Protein AF-A0A7M3YX58-F1 (afdb_monomer)

Foldseek 3Di:
DDDAAEFEDLEPVSVLVQVLCVVVVGHYDYDYPDPAFLAVQAFPKDKAFAVPDPDGPCVVCVVSVFHPQQADKDFDQWDWDQDPVRDTDIDGDPDTGIIIFTGHDDRRGPSNRD

Nearest PDB structures (foldseek):
  8r1r-assembly1_A-2  TM=7.701E-01  e=4.045E-02  Streptomyces
  6n04-assembly1_A  TM=7.021E-01  e=3.788E-02  Streptomyces sp. LC-6-2
  4usr-assembly1_A  TM=3.738E-01  e=2.379E-01  Stutzerimonas stutzeri NF13
  8z4g-assembly1_1  TM=2.536E-01  e=1.943E+00  Vibrio alginolyticus
  1xpi-assembly2_B  TM=2.998E-01  e=8.231E+00  Escherichia coli

pLDDT: mean 94.24, std 3.94, range [68.69, 98.38]

Radius of gyration: 16.84 Å; Cα contacts (8 Å, |Δi|>4): 210; chains: 1; bounding box: 51×24×42 Å

Mean predicted aligned error: 3.61 Å

Structure (mmCIF, N/CA/C/O backbone):
data_AF-A0A7M3YX58-F1
#
_entry.id   AF-A0A7M3YX58-F1
#
loop_
_atom_site.group_PDB
_atom_site.id
_atom_site.type_symbol
_atom_site.label_atom_id
_atom_site.label_alt_id
_atom_site.label_comp_id
_atom_site.label_asym_id
_atom_site.label_entity_id
_atom_site.label_seq_id
_atom_site.pdbx_PDB_ins_code
_atom_site.Cartn_x
_atom_site.Cartn_y
_atom_site.Cartn_z
_atom_site.occupancy
_atom_site.B_iso_or_equiv
_atom_site.auth_seq_id
_atom_site.auth_comp_id
_atom_site.auth_asym_id
_atom_site.auth_atom_id
_atom_site.pdbx_PDB_model_num
ATOM 1 N N . MET A 1 1 ? -22.890 -10.917 21.445 1.00 68.69 1 MET A N 1
ATOM 2 C CA . MET A 1 1 ? -21.882 -10.284 20.568 1.00 68.69 1 MET A CA 1
ATOM 3 C C . MET A 1 1 ? -20.676 -11.207 20.476 1.00 68.69 1 MET A C 1
ATOM 5 O O . MET A 1 1 ? -20.389 -11.881 21.460 1.00 68.69 1 MET A O 1
ATOM 9 N N . SER A 1 2 ? -20.036 -11.322 19.308 1.00 83.25 2 SER A N 1
ATOM 10 C CA . SER A 1 2 ? -18.780 -12.076 19.169 1.00 83.25 2 SER A CA 1
ATOM 11 C C . SER A 1 2 ? -17.636 -11.334 19.860 1.00 83.25 2 SER A C 1
ATOM 13 O O . SER A 1 2 ? -17.702 -10.115 19.982 1.00 83.25 2 SER A O 1
ATOM 15 N N . LYS A 1 3 ? -16.596 -12.052 20.301 1.00 94.19 3 LYS A N 1
ATOM 16 C CA . LYS A 1 3 ? -15.383 -11.413 20.838 1.00 94.19 3 LYS A CA 1
ATOM 17 C C . LYS A 1 3 ? -14.728 -10.516 19.767 1.00 94.19 3 LYS A C 1
ATOM 19 O O . LYS A 1 3 ? -14.792 -10.900 18.593 1.00 94.19 3 LYS A O 1
ATOM 24 N N . PRO A 1 4 ? -14.100 -9.389 20.154 1.00 97.00 4 PRO A N 1
ATOM 25 C CA . PRO A 1 4 ? -13.337 -8.557 19.228 1.00 97.00 4 PRO A CA 1
ATOM 26 C C . PRO A 1 4 ? -12.206 -9.342 18.554 1.00 97.00 4 PRO A C 1
ATOM 28 O O . PRO A 1 4 ? -11.619 -10.247 19.155 1.00 97.00 4 PRO A O 1
ATOM 31 N N . ILE A 1 5 ? -11.902 -8.994 17.304 1.00 98.38 5 ILE A N 1
ATOM 32 C CA . ILE A 1 5 ? -10.741 -9.511 16.573 1.00 98.38 5 ILE A CA 1
ATOM 33 C C . ILE A 1 5 ? -9.574 -8.555 16.801 1.00 98.38 5 ILE A C 1
ATOM 35 O O . ILE A 1 5 ? -9.700 -7.352 16.593 1.00 98.38 5 ILE A O 1
ATOM 39 N N . HIS A 1 6 ? -8.432 -9.095 17.213 1.00 98.12 6 HIS A N 1
ATOM 40 C CA . HIS A 1 6 ? -7.223 -8.316 17.453 1.00 98.12 6 HIS A CA 1
ATOM 41 C C . HIS A 1 6 ? -6.234 -8.525 16.308 1.00 98.12 6 HIS A C 1
ATOM 43 O O . HIS A 1 6 ? -5.899 -9.665 15.983 1.00 98.12 6 HIS A O 1
ATOM 49 N N . ILE A 1 7 ? -5.760 -7.429 15.720 1.00 98.12 7 ILE A N 1
ATOM 50 C CA . ILE A 1 7 ? -4.732 -7.429 14.675 1.00 98.12 7 ILE A CA 1
ATOM 51 C C . ILE A 1 7 ? -3.488 -6.746 15.231 1.00 98.12 7 ILE A C 1
ATOM 53 O O . ILE A 1 7 ? -3.560 -5.632 15.746 1.00 98.12 7 ILE A O 1
ATOM 57 N N . MET A 1 8 ? -2.349 -7.431 15.133 1.00 97.31 8 MET A N 1
ATOM 58 C CA . MET A 1 8 ? -1.058 -6.926 15.595 1.00 97.31 8 MET A CA 1
ATOM 59 C C . MET A 1 8 ? -0.279 -6.378 14.396 1.00 97.31 8 MET A C 1
ATOM 61 O O . MET A 1 8 ? 0.263 -7.143 13.601 1.00 97.31 8 MET A O 1
ATOM 65 N N . GLY A 1 9 ? -0.234 -5.056 14.280 1.00 95.88 9 GLY A N 1
ATOM 66 C CA . GLY A 1 9 ? 0.412 -4.293 13.218 1.00 95.88 9 GLY A CA 1
ATOM 67 C C . GLY A 1 9 ? -0.597 -3.551 12.342 1.00 95.88 9 GLY A C 1
ATOM 68 O O . GLY A 1 9 ? -1.501 -4.154 11.770 1.00 95.88 9 GLY A O 1
ATOM 69 N N . ALA A 1 10 ? -0.393 -2.247 12.189 1.00 95.06 10 ALA A N 1
ATOM 70 C CA . ALA A 1 10 ? -1.131 -1.348 11.308 1.00 95.06 10 ALA A CA 1
ATOM 71 C C . ALA A 1 10 ? -0.366 -1.085 9.997 1.00 95.06 10 ALA A C 1
ATOM 73 O O . ALA A 1 10 ? -0.427 0.007 9.444 1.00 95.06 10 ALA A O 1
ATOM 74 N N . GLY A 1 11 ? 0.382 -2.070 9.489 1.00 93.81 11 GLY A N 1
ATOM 75 C CA . GLY A 1 11 ? 0.892 -2.032 8.113 1.00 93.81 11 GLY A CA 1
ATOM 76 C C . GLY A 1 11 ? -0.202 -2.369 7.092 1.00 93.81 11 GLY A C 1
ATOM 77 O O . GLY A 1 11 ? -1.299 -2.761 7.480 1.00 93.81 11 GLY A O 1
ATOM 78 N N . LEU A 1 12 ? 0.119 -2.301 5.793 1.00 93.56 12 LEU A N 1
ATOM 79 C CA . LEU A 1 12 ? -0.847 -2.514 4.698 1.00 93.56 12 LEU A CA 1
ATOM 80 C C . LEU A 1 12 ? -1.708 -3.775 4.868 1.00 93.56 12 LEU A C 1
ATOM 82 O O . LEU A 1 12 ? -2.926 -3.709 4.757 1.00 93.56 12 LEU A O 1
ATOM 86 N N . SER A 1 13 ? -1.094 -4.917 5.190 1.00 93.50 13 SER A N 1
ATOM 87 C CA . SER A 1 13 ? -1.826 -6.175 5.386 1.00 93.50 13 SER A CA 1
ATOM 88 C C . SER A 1 13 ? -2.752 -6.145 6.606 1.00 93.50 13 SER A C 1
ATOM 90 O O . SER A 1 13 ? -3.879 -6.632 6.537 1.00 93.50 13 SER A O 1
ATOM 92 N N . GLY A 1 14 ? -2.293 -5.565 7.717 1.00 95.69 14 GLY A N 1
ATOM 93 C CA . GLY A 1 14 ? -3.065 -5.454 8.952 1.00 95.69 14 GLY A CA 1
ATOM 94 C C . GLY A 1 14 ? -4.244 -4.496 8.816 1.00 95.69 14 GLY A C 1
ATOM 95 O O . GLY A 1 14 ? -5.356 -4.843 9.212 1.00 95.69 14 GLY A O 1
ATOM 96 N N . LEU A 1 15 ? -4.029 -3.335 8.191 1.00 94.31 15 LEU A N 1
ATOM 97 C CA . LEU A 1 15 ? -5.087 -2.369 7.899 1.00 94.31 15 LEU A CA 1
ATOM 98 C C . LEU A 1 15 ? -6.113 -2.926 6.911 1.00 94.31 15 LEU A C 1
ATOM 100 O O . LEU A 1 15 ? -7.307 -2.876 7.198 1.00 94.31 15 LEU A O 1
ATOM 104 N N . ALA A 1 16 ? -5.674 -3.535 5.805 1.00 94.31 16 ALA A N 1
ATOM 105 C CA . ALA A 1 16 ? -6.588 -4.147 4.841 1.00 94.31 16 ALA A CA 1
ATOM 106 C 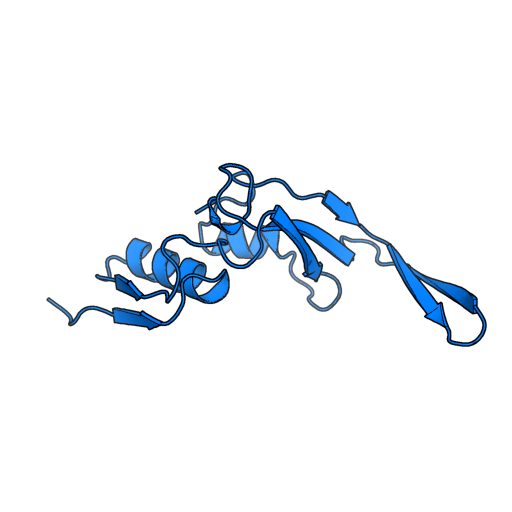C . ALA A 1 16 ? -7.472 -5.216 5.507 1.00 94.31 16 ALA A C 1
ATOM 108 O O . ALA A 1 16 ? -8.696 -5.193 5.364 1.00 94.31 16 ALA A O 1
ATOM 109 N N . ALA A 1 17 ? -6.877 -6.106 6.311 1.00 95.88 17 ALA A N 1
ATOM 110 C CA . ALA A 1 17 ? -7.629 -7.103 7.069 1.00 95.88 17 ALA A CA 1
ATOM 111 C C . ALA A 1 17 ? -8.608 -6.457 8.062 1.00 95.88 17 ALA A C 1
ATOM 113 O O . ALA A 1 17 ? -9.760 -6.890 8.158 1.00 95.88 17 ALA A O 1
ATOM 114 N N . ALA A 1 18 ? -8.178 -5.413 8.777 1.00 96.00 18 ALA A N 1
ATOM 115 C CA . ALA A 1 18 ? -9.017 -4.715 9.742 1.00 96.00 18 ALA A CA 1
ATOM 116 C C . ALA A 1 18 ? -10.251 -4.095 9.086 1.00 96.00 18 ALA A C 1
ATOM 118 O O . ALA A 1 18 ? -11.364 -4.266 9.580 1.00 96.00 18 ALA A O 1
ATOM 119 N N . ILE A 1 19 ? -10.059 -3.432 7.950 1.00 93.94 19 ILE A N 1
ATOM 120 C CA . ILE A 1 19 ? -11.111 -2.715 7.231 1.00 93.94 19 ILE A CA 1
ATOM 121 C C . ILE A 1 19 ? -12.111 -3.686 6.619 1.00 93.94 19 ILE A C 1
ATOM 123 O O . ILE A 1 19 ? -13.318 -3.492 6.767 1.00 93.94 19 ILE A O 1
ATOM 127 N N . VAL A 1 20 ? -11.639 -4.768 5.996 1.00 95.19 20 VAL A N 1
ATOM 128 C CA . VAL A 1 20 ? -12.517 -5.809 5.442 1.00 95.19 20 VAL A CA 1
ATOM 129 C C . VAL A 1 20 ? -13.365 -6.452 6.548 1.00 95.19 20 VAL A C 1
ATOM 131 O O . VAL A 1 20 ? -14.577 -6.615 6.391 1.00 95.19 20 VAL A O 1
ATOM 134 N N . LEU A 1 21 ? -12.770 -6.762 7.704 1.00 96.00 21 LEU A N 1
ATOM 135 C CA . LEU A 1 21 ? -13.496 -7.320 8.850 1.00 96.00 21 LEU A CA 1
ATOM 136 C C . LEU A 1 21 ? -14.486 -6.319 9.467 1.00 96.00 21 LEU A C 1
ATOM 138 O O . LEU A 1 21 ? -15.616 -6.699 9.787 1.00 96.00 21 LEU A O 1
ATOM 142 N N . ALA A 1 22 ? -14.094 -5.052 9.605 1.00 95.44 22 ALA A N 1
ATOM 143 C CA . ALA A 1 22 ? -14.957 -3.995 10.122 1.00 95.44 22 ALA A CA 1
ATOM 144 C C . ALA A 1 22 ? -16.170 -3.760 9.205 1.00 95.44 22 ALA A C 1
ATOM 146 O O . ALA A 1 22 ? -17.303 -3.711 9.688 1.00 95.44 22 ALA A O 1
ATOM 147 N N . LYS A 1 23 ? -15.967 -3.728 7.878 1.00 93.25 23 LYS A N 1
ATOM 148 C CA . LYS A 1 23 ? -17.050 -3.650 6.877 1.00 93.25 23 LYS A CA 1
ATOM 149 C C . LYS A 1 23 ? -18.002 -4.847 6.942 1.00 93.25 23 LYS A C 1
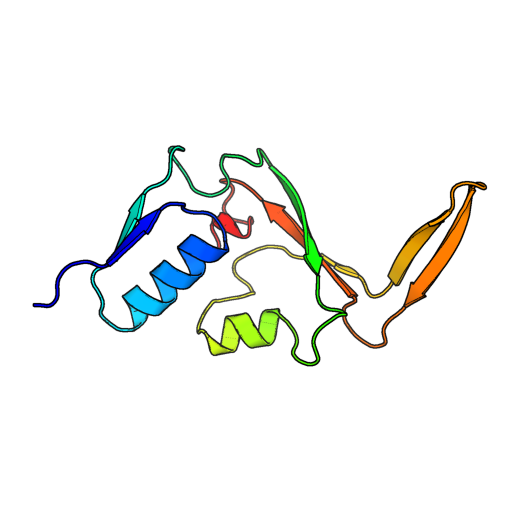ATOM 151 O O . LYS A 1 23 ? -19.194 -4.693 6.698 1.00 93.25 23 LYS A O 1
ATOM 156 N N . ALA A 1 24 ? -17.514 -6.018 7.352 1.00 94.81 24 ALA A N 1
ATOM 157 C CA . ALA A 1 24 ? -18.333 -7.201 7.620 1.00 94.81 24 ALA A CA 1
ATOM 158 C C . ALA A 1 24 ? -19.041 -7.182 8.998 1.00 94.81 24 ALA A C 1
ATOM 160 O O . ALA A 1 24 ? -19.576 -8.205 9.440 1.00 94.81 24 ALA A O 1
ATOM 161 N N . GLY A 1 25 ? -19.035 -6.046 9.705 1.00 95.69 25 GLY A N 1
ATOM 162 C CA . GLY A 1 25 ? -19.711 -5.861 10.990 1.00 95.69 25 GLY A CA 1
ATOM 163 C C . GLY A 1 25 ? -19.001 -6.522 12.173 1.00 95.69 25 GLY A C 1
ATOM 164 O O . GLY A 1 25 ? -19.645 -6.833 13.178 1.00 95.69 25 GLY A O 1
ATOM 165 N N . LYS A 1 26 ? -17.695 -6.798 12.063 1.00 97.25 26 LYS A N 1
ATOM 166 C CA . LYS A 1 26 ? -16.886 -7.298 13.182 1.00 97.25 26 LYS A CA 1
ATOM 167 C C . LYS A 1 26 ? -16.293 -6.134 13.963 1.00 97.25 26 LYS A C 1
ATOM 169 O O . LYS A 1 26 ? -15.821 -5.165 13.383 1.00 97.25 26 LYS A O 1
ATOM 174 N N . GLU A 1 27 ? -16.270 -6.261 15.285 1.00 97.88 27 GLU A N 1
ATOM 175 C CA . GLU A 1 27 ? -15.458 -5.384 16.124 1.00 97.88 27 GLU A CA 1
ATOM 176 C C . GLU A 1 27 ? -13.985 -5.781 15.967 1.00 97.88 27 GLU A C 1
ATOM 178 O O . GLU A 1 27 ? -13.626 -6.938 16.209 1.00 97.88 27 GLU A O 1
ATOM 183 N N . VAL A 1 28 ? -13.147 -4.835 15.537 1.00 98.00 28 VAL A N 1
ATOM 184 C CA . VAL A 1 28 ? -11.722 -5.057 15.268 1.00 98.00 28 VAL A CA 1
ATOM 185 C C . VAL A 1 28 ? -10.894 -4.025 16.014 1.00 98.00 28 VAL A C 1
ATOM 187 O O . VAL A 1 28 ? -11.174 -2.832 15.936 1.00 98.00 28 VAL A O 1
ATOM 190 N N . HIS A 1 29 ? -9.867 -4.476 16.729 1.00 97.31 29 HIS A N 1
ATOM 191 C CA . HIS A 1 29 ? -8.892 -3.613 17.392 1.00 97.31 29 HIS A CA 1
ATOM 192 C C . HIS A 1 29 ? -7.520 -3.840 16.751 1.00 97.31 29 HIS A C 1
ATOM 194 O O . HIS A 1 29 ? -7.002 -4.960 16.776 1.00 97.31 29 HIS A O 1
ATOM 200 N N . VAL A 1 30 ? -6.929 -2.786 16.195 1.00 96.69 30 VAL A N 1
ATOM 201 C CA . VAL A 1 30 ? -5.588 -2.823 15.594 1.00 96.69 30 VAL A CA 1
ATOM 202 C C . VAL A 1 30 ? -4.584 -2.254 16.588 1.00 96.69 30 VAL A C 1
ATOM 204 O O . VAL A 1 30 ? -4.816 -1.200 17.174 1.00 96.69 30 VAL A O 1
ATOM 207 N N . HIS A 1 31 ? -3.475 -2.961 16.784 1.00 96.56 31 HIS A N 1
ATOM 208 C CA . HIS A 1 31 ? -2.415 -2.590 17.719 1.00 96.56 31 HIS A CA 1
ATOM 209 C C . HIS A 1 31 ? -1.118 -2.411 16.945 1.00 96.56 31 HIS A C 1
ATOM 211 O O . HIS A 1 31 ? -0.609 -3.387 16.399 1.00 96.56 31 HIS A O 1
ATOM 217 N N . ASP A 1 32 ? -0.561 -1.205 16.914 1.00 95.50 32 ASP A N 1
ATOM 218 C CA . ASP A 1 32 ? 0.773 -0.958 16.362 1.00 95.50 32 ASP A CA 1
ATOM 219 C C . ASP A 1 32 ? 1.729 -0.473 17.455 1.00 95.50 32 ASP A C 1
ATOM 221 O O . ASP A 1 32 ? 1.319 0.057 18.487 1.00 95.50 32 ASP A O 1
ATOM 225 N N . VAL A 1 33 ? 3.024 -0.690 17.236 1.00 95.62 33 VAL A N 1
ATOM 226 C CA . VAL A 1 33 ? 4.081 -0.171 18.112 1.00 95.62 33 VAL A CA 1
ATOM 227 C C . VAL A 1 33 ? 4.296 1.332 17.903 1.00 95.62 33 VAL A C 1
ATOM 229 O O . VAL A 1 33 ? 4.858 2.002 18.768 1.00 95.62 33 VAL A O 1
ATOM 232 N N . ARG A 1 34 ? 3.880 1.865 16.750 1.00 94.06 34 ARG A N 1
ATOM 233 C CA . ARG A 1 34 ? 3.950 3.286 16.406 1.00 94.06 34 ARG A CA 1
ATOM 234 C C . ARG A 1 34 ? 2.617 3.978 16.664 1.00 94.06 34 ARG A C 1
ATOM 236 O O . ARG A 1 34 ? 1.573 3.342 16.732 1.00 94.06 34 ARG A O 1
ATOM 243 N N . ALA A 1 35 ? 2.683 5.300 16.799 1.00 92.56 35 ALA A N 1
ATOM 244 C CA . ALA A 1 35 ? 1.511 6.132 17.057 1.00 92.56 35 ALA A CA 1
ATOM 245 C C . ALA A 1 35 ? 0.550 6.227 15.860 1.00 92.56 35 ALA A C 1
ATOM 247 O O . ALA A 1 35 ? -0.621 6.528 16.062 1.00 92.56 35 ALA A O 1
ATOM 248 N N . ASP A 1 36 ? 1.044 5.981 14.645 1.00 93.12 36 ASP A N 1
ATOM 249 C CA . ASP A 1 36 ? 0.282 6.111 13.405 1.00 93.12 36 ASP A CA 1
ATOM 250 C C . ASP A 1 36 ? 0.740 5.062 12.377 1.00 93.12 36 ASP A C 1
ATOM 252 O O . ASP A 1 36 ? 1.891 4.596 12.414 1.00 93.12 36 ASP A O 1
ATOM 256 N N . SER A 1 37 ? -0.159 4.684 11.468 1.00 93.38 37 SER A N 1
ATOM 257 C CA . SER A 1 37 ? 0.173 3.833 10.330 1.00 93.38 37 SER A CA 1
ATOM 258 C C . SER A 1 37 ? 1.163 4.538 9.405 1.00 93.38 37 SER A C 1
ATOM 260 O O . SER A 1 37 ? 1.239 5.761 9.345 1.00 93.38 37 SER A O 1
ATOM 262 N N . GLY A 1 38 ? 2.009 3.767 8.728 1.00 94.25 38 GLY A N 1
ATOM 263 C CA . GLY A 1 38 ? 3.030 4.326 7.843 1.00 94.25 38 GLY A CA 1
ATOM 264 C C . GLY A 1 38 ? 4.181 5.052 8.546 1.00 94.25 38 GLY A C 1
ATOM 265 O O . GLY A 1 38 ? 5.227 5.228 7.929 1.00 94.25 38 GLY A O 1
ATOM 266 N N . ALA A 1 39 ? 4.098 5.368 9.846 1.00 94.81 39 ALA A N 1
ATOM 267 C CA . ALA A 1 39 ? 5.117 6.129 10.586 1.00 94.81 39 ALA A CA 1
ATOM 268 C C . ALA A 1 39 ? 6.516 5.476 10.632 1.00 94.81 39 ALA A C 1
ATOM 270 O O . ALA A 1 39 ? 7.476 6.067 11.114 1.00 94.81 39 ALA A O 1
ATOM 271 N N . ARG A 1 40 ? 6.657 4.232 10.161 1.00 92.69 40 ARG A N 1
ATOM 272 C CA . ARG A 1 40 ? 7.965 3.600 9.931 1.00 92.69 40 ARG A CA 1
ATOM 273 C C . ARG A 1 40 ? 8.716 4.215 8.747 1.00 92.69 40 ARG A C 1
ATOM 275 O O . ARG A 1 40 ? 9.940 4.179 8.764 1.00 92.69 40 ARG A O 1
ATOM 282 N N . PHE A 1 41 ? 7.987 4.632 7.719 1.00 93.88 41 PHE A N 1
ATOM 283 C CA . PHE A 1 41 ? 8.524 4.902 6.391 1.00 93.88 41 PHE A CA 1
ATOM 284 C C . PHE A 1 41 ? 8.965 6.350 6.200 1.00 93.88 41 PHE A C 1
ATOM 286 O O . PHE A 1 41 ? 9.775 6.586 5.322 1.00 93.88 41 PHE A O 1
ATOM 293 N N . ASP A 1 42 ? 8.477 7.297 7.008 1.00 91.06 42 ASP A N 1
ATOM 294 C CA . ASP A 1 42 ? 8.931 8.701 6.968 1.00 91.06 42 ASP A CA 1
ATOM 295 C C . ASP A 1 42 ? 8.903 9.328 5.552 1.00 91.06 42 ASP A C 1
ATOM 297 O O . ASP A 1 42 ? 9.774 10.108 5.178 1.00 91.06 42 ASP A O 1
ATOM 301 N N . GLY A 1 43 ? 7.906 8.957 4.735 1.00 93.38 43 GLY A N 1
ATOM 302 C CA . GLY A 1 43 ? 7.772 9.423 3.349 1.00 93.38 43 GLY A CA 1
ATOM 303 C C . GLY A 1 43 ? 8.528 8.591 2.305 1.00 93.38 43 GLY A C 1
ATOM 304 O O . GLY A 1 43 ? 8.569 8.982 1.140 1.00 93.38 43 GLY A O 1
ATOM 305 N N . ASP A 1 44 ? 9.121 7.452 2.681 1.00 96.50 44 ASP A N 1
ATOM 306 C CA . ASP A 1 44 ? 9.771 6.539 1.736 1.00 96.50 44 ASP A CA 1
ATOM 307 C C . ASP A 1 44 ? 8.789 5.968 0.703 1.00 96.50 44 ASP A C 1
ATOM 309 O O . ASP A 1 44 ? 7.596 5.759 0.946 1.00 96.50 44 ASP A O 1
ATOM 313 N N . PHE A 1 45 ? 9.335 5.630 -0.463 1.00 96.69 45 PHE A N 1
ATOM 314 C CA . PHE A 1 45 ? 8.590 5.016 -1.552 1.00 96.69 45 PHE A CA 1
ATOM 315 C C . PHE A 1 45 ? 8.702 3.493 -1.527 1.00 96.69 45 PHE A C 1
ATOM 317 O O . PHE A 1 45 ? 9.767 2.924 -1.282 1.00 96.69 45 PHE A O 1
ATOM 324 N N . GLN A 1 46 ? 7.602 2.818 -1.851 1.00 96.06 46 GLN A N 1
ATOM 325 C CA . GLN A 1 46 ? 7.561 1.371 -2.020 1.00 96.06 46 GLN A CA 1
ATOM 326 C C . GLN A 1 46 ? 7.037 1.005 -3.409 1.00 96.06 46 GLN A C 1
ATOM 328 O O . GLN A 1 46 ? 6.030 1.544 -3.864 1.00 96.06 46 GLN A O 1
ATOM 333 N N . ALA A 1 47 ? 7.692 0.034 -4.049 1.00 95.69 47 ALA A N 1
ATOM 334 C CA . ALA A 1 47 ? 7.145 -0.652 -5.212 1.00 95.69 47 ALA A CA 1
ATOM 335 C C . ALA A 1 47 ? 6.137 -1.724 -4.774 1.00 95.69 47 ALA A C 1
ATOM 337 O O . ALA A 1 47 ? 6.482 -2.658 -4.049 1.00 95.69 47 ALA A O 1
ATOM 338 N N . LEU A 1 48 ? 4.896 -1.581 -5.228 1.00 94.44 48 LEU A N 1
ATOM 339 C CA . LEU A 1 48 ? 3.862 -2.604 -5.189 1.00 94.44 48 LEU A CA 1
ATOM 340 C C . LEU A 1 48 ? 3.939 -3.390 -6.489 1.00 94.44 48 LEU A C 1
ATOM 342 O O . LEU A 1 48 ? 3.650 -2.864 -7.563 1.00 94.44 48 LEU A O 1
ATOM 346 N N . GLU A 1 49 ? 4.397 -4.624 -6.383 1.00 93.00 49 GLU A N 1
ATOM 347 C CA . GLU A 1 49 ? 4.531 -5.533 -7.510 1.00 93.00 49 GLU A CA 1
ATOM 348 C C . GLU A 1 49 ? 3.158 -5.932 -8.083 1.00 93.00 49 GLU A C 1
ATOM 350 O O . GLU A 1 49 ? 2.181 -6.027 -7.343 1.00 93.00 49 GLU A O 1
ATOM 355 N N . ASN A 1 50 ? 3.090 -6.108 -9.408 1.00 94.25 50 ASN A N 1
ATOM 356 C CA . ASN A 1 50 ? 1.864 -6.453 -10.134 1.00 94.25 50 ASN A CA 1
ATOM 357 C C . ASN A 1 50 ? 2.082 -7.465 -11.288 1.00 94.25 50 ASN A C 1
ATOM 359 O O . ASN A 1 50 ? 1.119 -8.022 -11.795 1.00 94.25 50 ASN A O 1
ATOM 363 N N . TRP A 1 51 ? 3.325 -7.708 -11.726 1.00 88.62 51 TRP A N 1
ATOM 364 C CA . TRP A 1 51 ? 3.677 -8.612 -12.841 1.00 88.62 51 TRP A CA 1
ATOM 365 C C . TRP A 1 51 ? 3.560 -10.126 -12.569 1.00 88.62 51 TRP A C 1
ATOM 367 O O . TRP A 1 51 ? 3.669 -10.905 -13.514 1.00 88.62 51 TRP A O 1
ATOM 377 N N . SER A 1 52 ? 3.419 -10.571 -11.317 1.00 87.38 52 SER A N 1
ATOM 378 C CA . SER A 1 52 ? 3.473 -11.996 -10.944 1.00 87.38 52 SER A CA 1
ATOM 379 C C . SER A 1 52 ? 2.100 -12.654 -10.800 1.00 87.38 52 SER A C 1
ATOM 381 O O . SER A 1 52 ? 2.016 -13.858 -10.551 1.00 87.38 52 SER A O 1
ATOM 383 N N . MET A 1 53 ? 1.037 -11.870 -10.970 1.00 86.81 53 MET A N 1
ATOM 384 C CA . MET A 1 53 ? -0.357 -12.275 -10.831 1.00 86.81 53 MET A CA 1
ATOM 385 C C . MET A 1 53 ? -1.129 -11.900 -12.096 1.00 86.81 53 MET A C 1
ATOM 387 O O . MET A 1 53 ? -0.823 -10.896 -12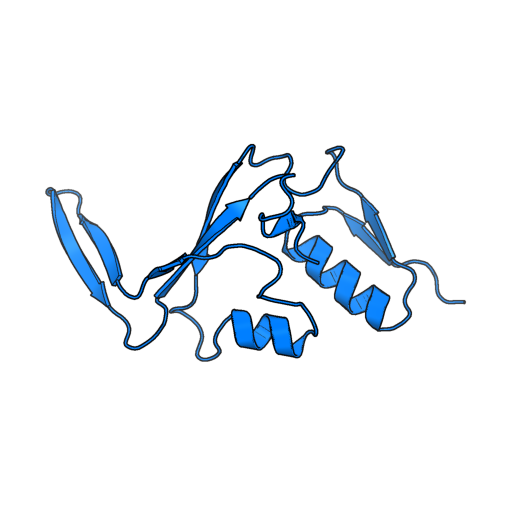.735 1.00 86.81 53 MET A O 1
ATOM 391 N N . ASP A 1 54 ? -2.148 -12.691 -12.434 1.00 88.00 54 ASP A N 1
ATOM 392 C CA . ASP A 1 54 ? -3.028 -12.389 -13.571 1.00 88.00 54 ASP A CA 1
ATOM 393 C C . ASP A 1 54 ? -3.951 -11.189 -13.276 1.00 88.00 54 ASP A C 1
ATOM 395 O O . ASP A 1 54 ? -4.274 -10.414 -14.176 1.00 88.00 54 ASP A O 1
ATOM 399 N N . ASP A 1 55 ? -4.363 -11.025 -12.013 1.00 90.62 55 ASP A N 1
ATOM 400 C CA . ASP A 1 55 ? -5.277 -9.966 -11.574 1.00 90.62 55 ASP A CA 1
ATOM 401 C C . ASP A 1 55 ? -4.527 -8.681 -11.190 1.00 90.62 55 ASP A C 1
ATOM 403 O O . ASP A 1 55 ? -3.606 -8.710 -10.366 1.00 90.62 55 ASP A O 1
ATOM 407 N N . ASP A 1 56 ? -4.987 -7.525 -11.681 1.00 93.50 56 ASP A N 1
ATOM 408 C CA . ASP A 1 56 ? -4.427 -6.230 -11.287 1.00 93.50 56 ASP A CA 1
ATOM 409 C C . ASP A 1 56 ? -4.696 -5.920 -9.805 1.00 93.50 56 ASP A C 1
ATOM 411 O O . ASP A 1 56 ? -5.808 -6.068 -9.292 1.00 93.50 56 ASP A O 1
ATOM 415 N N . PHE A 1 57 ? -3.671 -5.450 -9.095 1.00 92.31 57 PHE A N 1
ATOM 416 C CA . PHE A 1 57 ? -3.759 -5.184 -7.663 1.00 92.31 57 PHE A CA 1
ATOM 417 C C . PHE A 1 57 ? -4.815 -4.123 -7.304 1.00 92.31 57 PHE A C 1
ATOM 419 O O . PHE A 1 57 ? -5.454 -4.229 -6.257 1.00 92.31 57 PHE A O 1
ATOM 426 N N . PHE A 1 58 ? -5.045 -3.107 -8.143 1.00 93.81 58 PHE A N 1
ATOM 427 C CA . PHE A 1 58 ? -6.064 -2.085 -7.863 1.00 93.81 58 PHE A CA 1
ATOM 428 C C . PHE A 1 58 ? -7.485 -2.622 -8.071 1.00 93.81 58 PHE A C 1
ATOM 430 O O . PHE A 1 58 ? -8.398 -2.242 -7.328 1.00 93.81 58 PHE A O 1
ATOM 437 N N . ASP A 1 59 ? -7.667 -3.556 -9.005 1.00 94.06 59 ASP A N 1
ATOM 438 C CA . ASP A 1 59 ? -8.930 -4.279 -9.168 1.00 94.06 59 ASP A CA 1
ATOM 439 C C . ASP A 1 59 ? -9.201 -5.179 -7.953 1.00 94.06 59 ASP A C 1
ATOM 441 O O . ASP A 1 59 ? -10.323 -5.207 -7.441 1.00 94.06 59 ASP A O 1
ATOM 445 N N . GLN A 1 60 ? -8.167 -5.833 -7.410 1.00 92.69 60 GLN A N 1
ATOM 446 C CA . GLN A 1 60 ? -8.270 -6.610 -6.168 1.00 92.69 60 GLN A CA 1
ATOM 447 C C . GLN A 1 60 ? -8.672 -5.735 -4.969 1.00 92.69 60 GLN A C 1
ATOM 449 O O . GLN A 1 60 ? -9.592 -6.095 -4.231 1.00 92.69 60 GLN A O 1
ATOM 454 N N . LEU A 1 61 ? -8.047 -4.562 -4.794 1.00 93.00 61 LEU A N 1
ATOM 455 C CA . LEU A 1 61 ? -8.437 -3.598 -3.755 1.00 93.00 61 LEU A CA 1
ATOM 456 C C . LEU A 1 61 ? -9.911 -3.195 -3.898 1.00 93.00 61 LEU A C 1
ATOM 458 O O . LEU A 1 61 ? -10.665 -3.245 -2.922 1.00 93.00 61 LEU A O 1
ATOM 462 N N . SER A 1 62 ? -10.337 -2.875 -5.120 1.00 93.00 62 SER A N 1
ATOM 463 C CA . SER A 1 62 ? -11.720 -2.494 -5.421 1.00 93.00 62 SER A CA 1
ATOM 464 C C . SER A 1 62 ? -12.706 -3.627 -5.121 1.00 93.00 62 SER A C 1
ATOM 466 O O . SER A 1 62 ? -13.765 -3.386 -4.539 1.00 93.00 62 SER A O 1
ATOM 468 N N . ALA A 1 63 ? -12.348 -4.877 -5.429 1.00 93.25 63 ALA A N 1
ATOM 469 C CA . ALA A 1 63 ? -13.145 -6.060 -5.102 1.00 93.25 63 ALA A CA 1
ATOM 470 C C . ALA A 1 63 ? -13.284 -6.287 -3.585 1.00 93.25 63 ALA A C 1
ATOM 472 O O . ALA A 1 63 ? -14.309 -6.795 -3.125 1.00 93.25 63 ALA A O 1
ATOM 473 N N . TRP A 1 64 ? -12.295 -5.870 -2.787 1.00 91.81 64 TRP A N 1
ATOM 474 C CA . TRP A 1 64 ? -12.377 -5.839 -1.318 1.00 91.81 64 TRP A CA 1
ATOM 475 C C . TRP A 1 64 ? -13.104 -4.597 -0.776 1.00 91.81 64 TRP A C 1
ATOM 477 O O . TRP A 1 64 ? -13.283 -4.450 0.436 1.00 91.81 64 TRP A O 1
ATOM 487 N N . GLY A 1 65 ? -13.546 -3.704 -1.663 1.00 91.81 65 GLY A N 1
ATOM 488 C CA . GLY A 1 65 ? -14.217 -2.455 -1.333 1.00 91.81 65 GLY A CA 1
ATOM 489 C C . GLY A 1 65 ? -13.274 -1.370 -0.817 1.00 91.81 65 GLY A C 1
ATOM 490 O O . GLY A 1 65 ? -13.735 -0.491 -0.088 1.00 91.81 65 GLY A O 1
ATOM 491 N N . LEU A 1 66 ? -11.976 -1.449 -1.111 1.00 92.31 66 LEU A N 1
ATOM 492 C CA . LEU A 1 66 ? -10.967 -0.445 -0.770 1.00 92.31 66 LEU A CA 1
ATOM 493 C C . LEU A 1 66 ? -10.783 0.529 -1.942 1.00 92.31 66 LEU A C 1
ATOM 495 O O . LEU A 1 66 ? -10.691 0.105 -3.092 1.00 92.31 66 LEU A O 1
ATOM 499 N N . ASP A 1 67 ? -10.741 1.830 -1.652 1.00 92.19 67 ASP A N 1
ATOM 500 C CA . ASP A 1 67 ? -10.650 2.874 -2.676 1.00 92.19 67 ASP A CA 1
ATOM 501 C C . ASP A 1 67 ? -9.196 3.093 -3.113 1.00 92.19 67 ASP A C 1
ATOM 503 O O . ASP A 1 67 ? -8.406 3.738 -2.427 1.00 92.19 67 ASP A O 1
ATOM 507 N N . ALA A 1 68 ? -8.839 2.568 -4.285 1.00 92.12 68 ALA A N 1
ATOM 508 C CA . ALA A 1 68 ? -7.503 2.732 -4.851 1.00 92.12 68 ALA A CA 1
ATOM 509 C C . ALA A 1 68 ? -7.194 4.173 -5.319 1.00 92.12 68 ALA A C 1
ATOM 511 O O . ALA A 1 68 ? -6.058 4.458 -5.694 1.00 92.12 68 ALA A O 1
ATOM 512 N N . THR A 1 69 ? -8.174 5.087 -5.310 1.00 93.19 69 THR A N 1
ATOM 513 C CA . THR A 1 69 ? -7.988 6.505 -5.668 1.00 93.19 69 THR A CA 1
ATOM 514 C C . THR A 1 69 ? -7.646 7.397 -4.473 1.00 93.19 69 THR A C 1
ATOM 516 O O . THR A 1 69 ? -7.264 8.552 -4.661 1.00 93.19 69 THR A O 1
ATOM 519 N N . ALA A 1 70 ? -7.726 6.860 -3.252 1.00 93.94 70 ALA A N 1
ATOM 520 C CA . ALA A 1 70 ? -7.474 7.595 -2.015 1.00 93.94 70 ALA A CA 1
ATOM 521 C C . ALA A 1 70 ? -5.986 7.907 -1.762 1.00 93.94 70 ALA A C 1
ATOM 523 O O . ALA A 1 70 ? -5.662 8.719 -0.902 1.00 93.94 70 ALA A O 1
ATOM 524 N N . PHE A 1 71 ? -5.071 7.298 -2.519 1.00 95.56 71 PHE A N 1
ATOM 525 C CA . PHE A 1 71 ? -3.630 7.515 -2.406 1.00 95.56 71 PHE A CA 1
ATOM 526 C C . PHE A 1 71 ? -2.983 7.695 -3.780 1.00 95.56 71 PHE A C 1
ATOM 528 O O . PHE A 1 71 ? -3.529 7.315 -4.817 1.00 95.56 71 PHE A O 1
ATOM 535 N N . LYS A 1 72 ? -1.788 8.288 -3.806 1.00 96.12 72 LYS A N 1
ATOM 536 C CA . LYS A 1 72 ? -1.033 8.486 -5.048 1.00 96.12 72 LYS A CA 1
ATOM 537 C C . LYS A 1 72 ? -0.246 7.234 -5.415 1.00 96.12 72 LYS A C 1
ATOM 539 O O . LYS A 1 72 ? 0.434 6.645 -4.576 1.00 96.12 72 LYS A O 1
ATOM 544 N N . ALA A 1 73 ? -0.279 6.893 -6.699 1.00 97.00 73 ALA A N 1
ATOM 545 C CA . ALA A 1 73 ? 0.519 5.821 -7.267 1.00 97.00 73 ALA A CA 1
ATOM 546 C C . ALA A 1 73 ? 1.005 6.179 -8.675 1.00 97.00 73 ALA A C 1
ATOM 548 O O . ALA A 1 73 ? 0.266 6.771 -9.462 1.00 97.00 73 ALA A O 1
ATOM 549 N N . THR A 1 74 ? 2.226 5.762 -9.000 1.00 97.50 74 THR A N 1
ATOM 550 C CA . THR A 1 74 ? 2.808 5.883 -10.344 1.00 97.50 74 THR A CA 1
ATOM 551 C C . THR A 1 74 ? 3.057 4.495 -10.914 1.00 97.50 74 THR A C 1
ATOM 553 O O . THR A 1 74 ? 3.728 3.685 -10.282 1.00 97.50 74 THR A O 1
ATOM 556 N N . THR A 1 75 ? 2.531 4.209 -12.102 1.00 96.94 75 THR A N 1
ATOM 557 C CA . THR A 1 75 ? 2.648 2.904 -12.772 1.00 96.94 75 THR A CA 1
ATOM 558 C C . THR A 1 75 ? 3.910 2.803 -13.621 1.00 96.94 75 THR A C 1
ATOM 560 O O . THR A 1 75 ? 4.260 3.753 -14.320 1.00 96.94 75 THR A O 1
ATOM 563 N N . PHE A 1 76 ? 4.523 1.623 -13.633 1.00 97.12 76 PHE A N 1
ATOM 564 C CA . PHE A 1 76 ? 5.647 1.272 -14.499 1.00 97.12 76 PHE A CA 1
ATOM 565 C C . PHE A 1 76 ? 5.368 -0.068 -15.182 1.00 97.12 76 PHE A C 1
ATOM 567 O O . PHE A 1 76 ? 4.836 -0.975 -14.547 1.00 97.12 76 PHE A O 1
ATOM 574 N N . ASP A 1 77 ? 5.733 -0.196 -16.457 1.00 96.56 77 ASP A N 1
ATOM 575 C CA . ASP A 1 77 ? 5.608 -1.419 -17.274 1.00 96.56 77 ASP A CA 1
ATOM 576 C C . ASP A 1 77 ? 6.959 -2.122 -17.515 1.00 96.56 77 ASP A C 1
ATOM 578 O O . ASP A 1 77 ? 7.022 -3.222 -18.067 1.00 96.56 77 ASP A O 1
ATOM 582 N N . THR A 1 78 ? 8.048 -1.480 -17.088 1.00 96.00 78 THR A N 1
ATOM 583 C CA . THR A 1 78 ? 9.426 -1.866 -17.381 1.00 96.00 78 THR A CA 1
ATOM 584 C C . THR A 1 78 ? 10.236 -1.902 -16.088 1.00 96.00 78 THR A C 1
ATOM 586 O O . THR A 1 78 ? 10.179 -0.966 -15.293 1.00 96.00 78 THR A O 1
ATOM 589 N N . VAL A 1 79 ? 11.010 -2.971 -15.893 1.00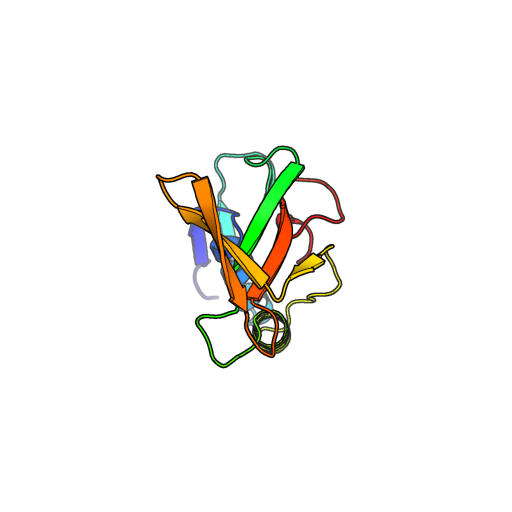 94.56 79 VAL A N 1
ATOM 590 C CA . VAL A 1 79 ? 11.971 -3.142 -14.796 1.00 94.56 79 VAL A CA 1
ATOM 591 C C . VAL A 1 79 ? 13.377 -3.198 -15.391 1.00 94.56 79 VAL A C 1
ATOM 593 O O . VAL A 1 79 ? 13.665 -4.064 -16.222 1.00 94.56 79 VAL A O 1
ATOM 596 N N . ASP A 1 80 ? 14.258 -2.308 -14.939 1.00 95.06 80 ASP A N 1
ATOM 597 C CA . ASP A 1 80 ? 15.683 -2.363 -15.265 1.00 95.06 80 ASP A CA 1
ATOM 598 C C . ASP A 1 80 ? 16.388 -3.374 -14.346 1.00 95.06 80 ASP A C 1
ATOM 600 O O . ASP A 1 80 ? 16.421 -3.230 -13.123 1.00 95.06 80 ASP A O 1
ATOM 604 N N . LEU A 1 81 ? 16.967 -4.413 -14.943 1.00 94.81 81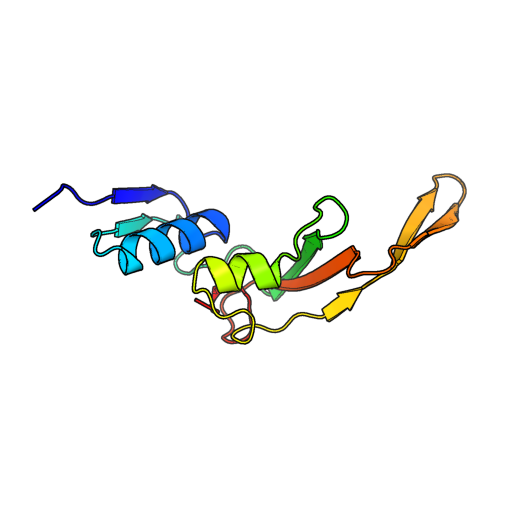 LEU A N 1
ATOM 605 C CA . LEU A 1 81 ? 17.788 -5.416 -14.275 1.00 94.81 81 LEU A CA 1
ATOM 606 C C . LEU A 1 81 ? 19.256 -5.042 -14.477 1.00 94.81 81 LEU A C 1
ATOM 608 O O . LEU A 1 81 ? 19.783 -5.157 -15.584 1.00 94.81 81 LEU A O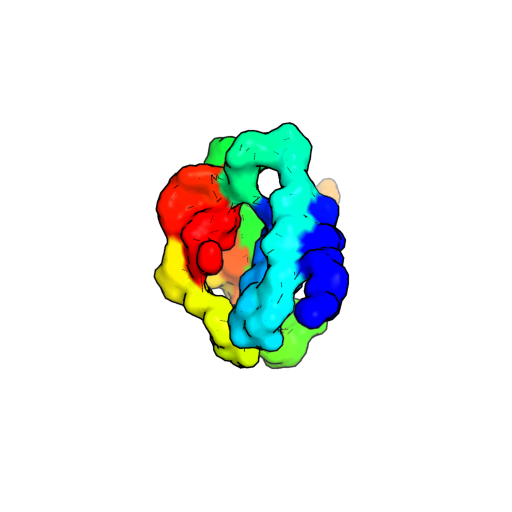 1
ATOM 612 N N . ILE A 1 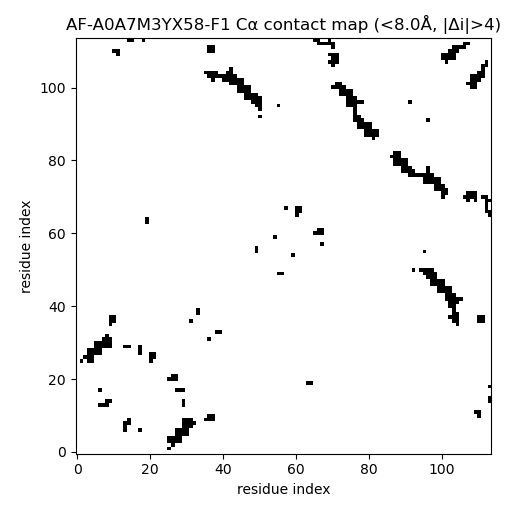82 ? 19.906 -4.585 -13.406 1.00 96.88 82 ILE A N 1
ATOM 613 C CA . ILE A 1 82 ? 21.318 -4.187 -13.417 1.00 96.88 82 ILE A CA 1
ATOM 614 C C . ILE A 1 82 ? 22.170 -5.411 -13.082 1.00 96.88 82 ILE A C 1
ATOM 616 O O . ILE A 1 82 ? 22.090 -5.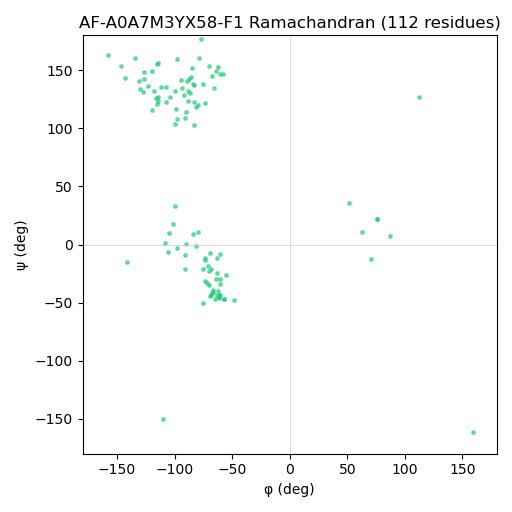967 -11.985 1.00 96.88 82 ILE A O 1
ATOM 620 N N . HIS A 1 83 ? 22.962 -5.855 -14.048 1.00 97.06 83 HIS A N 1
ATOM 621 C CA . HIS A 1 83 ? 23.843 -7.003 -13.905 1.00 97.06 83 HIS A CA 1
ATOM 622 C C . HIS A 1 83 ? 25.125 -6.613 -13.139 1.00 97.06 83 HIS A C 1
ATOM 624 O O . HIS A 1 83 ? 25.496 -5.440 -13.121 1.00 97.06 83 HIS A O 1
ATOM 630 N N . PRO A 1 84 ? 25.869 -7.574 -12.556 1.00 97.50 84 PRO A N 1
ATOM 631 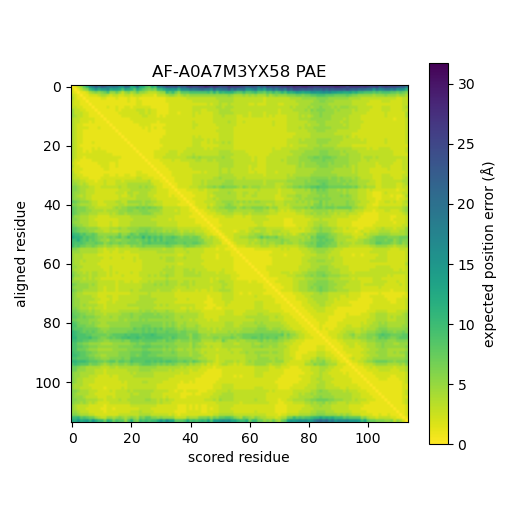C CA . PRO A 1 84 ? 27.167 -7.296 -11.926 1.00 97.50 84 PRO A CA 1
ATOM 632 C C . PRO A 1 84 ? 28.264 -6.788 -12.879 1.00 97.50 84 PRO A C 1
ATOM 634 O O . PRO A 1 84 ? 29.326 -6.393 -12.409 1.00 97.50 84 PRO A O 1
ATOM 637 N N . ASP A 1 85 ? 28.041 -6.856 -14.194 1.00 97.25 85 ASP A N 1
ATOM 638 C CA . ASP A 1 85 ? 28.950 -6.383 -15.246 1.00 97.25 85 ASP A CA 1
ATOM 639 C C . ASP A 1 85 ? 28.539 -5.017 -15.833 1.00 97.25 85 ASP A C 1
ATOM 641 O O . ASP A 1 85 ? 28.978 -4.659 -16.924 1.00 97.25 85 ASP A O 1
ATOM 645 N N . ASP A 1 86 ? 27.689 -4.272 -15.118 1.00 95.62 86 ASP A N 1
ATOM 646 C CA . ASP A 1 86 ? 27.125 -2.970 -15.504 1.00 95.62 86 ASP A CA 1
ATOM 647 C C . ASP A 1 86 ? 26.232 -2.992 -16.763 1.00 95.62 86 ASP A C 1
ATOM 649 O O . ASP A 1 86 ? 25.820 -1.943 -17.266 1.00 95.62 86 ASP A O 1
ATOM 653 N N . THR A 1 87 ? 25.858 -4.175 -17.260 1.00 97.75 87 THR A N 1
ATOM 654 C CA . THR A 1 87 ? 24.830 -4.309 -18.300 1.00 97.75 87 THR A CA 1
ATOM 655 C C . THR A 1 87 ? 23.438 -4.095 -17.706 1.00 97.75 87 THR A C 1
ATOM 657 O O . THR A 1 87 ? 23.113 -4.626 -16.644 1.00 97.75 87 THR A O 1
ATOM 660 N N . ILE A 1 88 ? 22.582 -3.362 -18.423 1.00 97.75 88 ILE A N 1
ATOM 661 C CA . ILE A 1 88 ? 21.165 -3.203 -18.075 1.00 97.75 88 ILE A CA 1
ATOM 662 C C . ILE A 1 88 ? 20.315 -3.997 -19.065 1.00 97.75 88 ILE A C 1
ATOM 664 O O . ILE A 1 88 ? 20.351 -3.737 -20.270 1.00 97.75 88 ILE A O 1
ATOM 668 N N . THR A 1 89 ? 19.514 -4.927 -18.549 1.00 97.50 89 THR A N 1
ATOM 669 C CA . THR A 1 89 ? 18.464 -5.610 -19.317 1.00 97.50 89 THR A CA 1
ATOM 670 C C . THR A 1 89 ? 17.099 -5.113 -18.871 1.00 97.50 89 THR A C 1
ATOM 672 O O . THR A 1 89 ? 16.834 -5.017 -17.678 1.00 97.50 89 THR A O 1
ATOM 675 N N . GLN A 1 90 ? 16.206 -4.836 -19.819 1.00 96.75 90 GLN A N 1
ATOM 676 C CA . GLN A 1 90 ? 14.846 -4.398 -19.510 1.00 96.75 90 GLN A CA 1
ATOM 677 C C . GLN A 1 90 ? 13.868 -5.567 -19.588 1.00 96.75 90 GLN A C 1
ATOM 679 O O . GLN A 1 90 ? 13.652 -6.124 -20.666 1.00 96.75 90 GLN A O 1
ATOM 684 N N . ALA A 1 91 ? 13.250 -5.911 -18.460 1.00 94.06 91 ALA A N 1
ATOM 685 C CA . ALA A 1 91 ? 12.079 -6.778 -18.437 1.00 94.06 91 ALA A CA 1
ATOM 686 C C . ALA A 1 91 ? 10.825 -5.918 -18.622 1.00 94.06 91 ALA A C 1
ATOM 688 O O . ALA A 1 91 ? 10.671 -4.903 -17.947 1.00 94.06 91 ALA A O 1
ATOM 689 N N . ARG A 1 92 ? 9.942 -6.307 -19.544 1.00 94.75 92 ARG A N 1
ATOM 690 C CA . ARG A 1 92 ? 8.722 -5.562 -19.883 1.00 94.75 92 ARG A CA 1
ATOM 691 C C . ARG A 1 92 ? 7.508 -6.473 -19.778 1.00 94.75 92 ARG A C 1
ATOM 693 O O . ARG A 1 92 ? 7.593 -7.638 -20.161 1.00 94.75 92 ARG A O 1
ATOM 700 N N . THR A 1 93 ? 6.398 -5.933 -19.296 1.00 91.75 93 THR A N 1
ATOM 701 C CA . THR A 1 93 ? 5.073 -6.566 -19.369 1.00 91.75 93 THR A CA 1
ATOM 702 C C . THR A 1 93 ? 4.151 -5.733 -20.260 1.00 91.75 93 THR A C 1
ATOM 704 O O . THR A 1 93 ? 4.389 -4.545 -20.462 1.00 91.75 93 THR A O 1
ATOM 707 N N . GLU A 1 94 ? 3.114 -6.355 -20.823 1.00 90.69 94 GLU A N 1
ATOM 708 C CA . GLU A 1 94 ? 2.067 -5.641 -21.569 1.00 90.69 94 GLU A CA 1
ATOM 709 C C . GLU A 1 94 ? 1.155 -4.813 -20.641 1.00 90.69 94 GLU A C 1
ATOM 711 O O . GLU A 1 94 ? 0.471 -3.901 -21.103 1.00 90.69 94 GLU A O 1
ATOM 716 N N . GLY A 1 95 ? 1.150 -5.120 -19.337 1.00 91.44 95 GLY A N 1
ATOM 717 C CA . GLY A 1 95 ? 0.373 -4.424 -18.310 1.00 91.44 95 GLY A CA 1
ATOM 718 C C . GLY A 1 95 ? 1.228 -3.598 -17.346 1.00 91.44 95 GLY A C 1
ATOM 719 O O . GLY A 1 95 ? 2.295 -3.092 -17.682 1.00 91.44 95 GLY A O 1
ATOM 720 N N . VAL A 1 96 ? 0.755 -3.460 -16.106 1.00 94.81 96 VAL A N 1
ATOM 721 C CA . VAL A 1 96 ? 1.526 -2.812 -15.038 1.00 94.81 96 VAL A CA 1
ATOM 722 C C . VAL A 1 96 ? 2.492 -3.827 -14.432 1.00 94.81 96 VAL A C 1
ATOM 724 O O . VAL A 1 96 ? 2.069 -4.869 -13.936 1.00 94.81 96 VAL A O 1
ATOM 727 N N . ALA A 1 97 ? 3.788 -3.514 -14.446 1.00 95.12 97 ALA A N 1
ATOM 728 C CA . ALA A 1 97 ? 4.819 -4.309 -13.786 1.00 95.12 97 ALA A CA 1
ATOM 729 C C . ALA A 1 97 ? 4.783 -4.094 -12.270 1.00 95.12 97 ALA A C 1
ATOM 731 O O . ALA A 1 97 ? 4.763 -5.040 -11.482 1.00 95.12 97 ALA A O 1
ATOM 732 N N . TYR A 1 98 ? 4.779 -2.823 -11.872 1.00 96.44 98 TYR A N 1
ATOM 733 C CA . TYR A 1 98 ? 4.679 -2.387 -10.487 1.00 96.44 98 TYR A CA 1
ATOM 734 C C . TYR A 1 98 ? 4.160 -0.948 -10.403 1.00 96.44 98 TYR A C 1
ATOM 736 O O . TYR A 1 98 ? 4.177 -0.185 -11.374 1.00 96.44 98 TYR A O 1
ATOM 744 N N . ARG A 1 99 ? 3.708 -0.566 -9.211 1.00 96.50 99 ARG A N 1
ATOM 745 C CA . ARG A 1 99 ? 3.306 0.798 -8.865 1.00 96.50 99 ARG A CA 1
ATOM 746 C C . ARG A 1 99 ? 4.197 1.333 -7.760 1.00 96.50 99 ARG A C 1
ATOM 748 O O . ARG A 1 99 ? 4.394 0.659 -6.758 1.00 96.50 99 ARG A O 1
ATOM 755 N N . ILE A 1 100 ? 4.709 2.544 -7.911 1.00 97.56 100 ILE A N 1
ATOM 756 C CA . ILE A 1 100 ? 5.386 3.250 -6.825 1.00 97.56 100 ILE A CA 1
ATOM 757 C C . ILE A 1 100 ? 4.346 4.035 -6.036 1.00 97.56 100 ILE A C 1
ATOM 759 O O . ILE A 1 100 ? 3.634 4.859 -6.609 1.00 97.56 100 ILE A O 1
ATOM 763 N N . VAL A 1 101 ? 4.283 3.782 -4.732 1.00 97.06 101 VAL A N 1
ATOM 764 C CA . VAL A 1 101 ? 3.459 4.520 -3.767 1.00 97.06 101 VAL A CA 1
ATOM 765 C C . VAL A 1 101 ? 4.349 5.151 -2.708 1.00 97.06 101 VAL A C 1
ATOM 767 O O . VAL A 1 101 ? 5.398 4.605 -2.364 1.00 97.06 101 VAL A O 1
ATOM 770 N N . GLU A 1 102 ? 3.921 6.287 -2.175 1.00 97.38 102 GLU A N 1
ATOM 771 C CA . GLU A 1 102 ? 4.527 6.879 -0.983 1.00 97.38 102 GLU A CA 1
ATOM 772 C C . GLU A 1 102 ? 3.923 6.229 0.271 1.00 97.38 102 GLU A C 1
ATOM 774 O O . GLU A 1 102 ? 2.709 5.994 0.334 1.00 97.38 102 GLU A O 1
ATOM 779 N N . ARG A 1 103 ? 4.765 5.925 1.261 1.00 97.06 103 ARG A N 1
ATOM 780 C CA . ARG A 1 103 ? 4.389 5.349 2.557 1.00 97.06 103 ARG A CA 1
ATOM 781 C C . ARG A 1 103 ? 4.615 6.380 3.663 1.00 97.06 103 ARG A C 1
ATOM 783 O O . ARG A 1 103 ? 5.665 7.017 3.703 1.00 97.06 103 ARG A O 1
ATOM 790 N N . GLY A 1 104 ? 3.680 6.534 4.598 1.00 96.06 104 GLY A N 1
ATOM 791 C CA . GLY A 1 104 ? 3.827 7.534 5.660 1.00 96.06 104 GLY A CA 1
ATOM 792 C C . GLY A 1 104 ? 2.531 7.948 6.348 1.00 96.06 104 GLY A C 1
ATOM 793 O O . GLY A 1 104 ? 1.531 7.250 6.302 1.00 96.06 104 GLY A O 1
ATOM 794 N N . THR A 1 105 ? 2.568 9.099 7.016 1.00 95.94 105 THR A N 1
ATOM 795 C CA . THR A 1 105 ? 1.421 9.672 7.746 1.00 95.94 105 THR A CA 1
ATOM 796 C C . THR A 1 105 ? 0.782 10.848 7.002 1.00 95.94 105 THR A C 1
ATOM 798 O O . THR A 1 105 ? -0.006 11.587 7.577 1.00 95.94 105 THR A O 1
ATOM 801 N N . SER A 1 106 ? 1.168 11.083 5.744 1.00 95.56 106 SER A N 1
ATOM 802 C CA . SER A 1 106 ? 0.571 12.142 4.920 1.00 95.56 106 SER A CA 1
ATOM 803 C C . SER A 1 106 ? -0.692 11.627 4.233 1.00 95.56 106 SER A C 1
ATOM 805 O O . SER A 1 106 ? -0.711 10.486 3.773 1.00 95.56 106 SER A O 1
ATOM 807 N N . ASP A 1 107 ? -1.706 12.480 4.085 1.00 94.31 107 ASP A N 1
ATOM 808 C CA . ASP A 1 107 ? -3.040 12.110 3.579 1.00 94.31 107 ASP A CA 1
ATOM 809 C C . ASP A 1 107 ? -3.037 11.426 2.199 1.00 94.31 107 ASP A C 1
ATOM 811 O O . ASP A 1 107 ? -3.949 10.679 1.874 1.00 94.31 107 ASP A O 1
ATOM 815 N N . HIS A 1 108 ? -2.023 11.676 1.362 1.00 94.81 108 HIS A N 1
ATOM 816 C CA . HIS A 1 108 ? -1.912 11.088 0.020 1.00 94.81 108 HIS A CA 1
ATOM 817 C C . HIS A 1 108 ? -1.150 9.755 -0.031 1.00 94.81 108 HIS A C 1
ATOM 819 O O . HIS A 1 108 ? -0.945 9.219 -1.126 1.00 94.81 108 HIS A O 1
ATOM 825 N N . THR A 1 109 ? -0.670 9.260 1.111 1.00 96.75 109 THR A N 1
ATOM 826 C CA . THR A 1 109 ? 0.073 7.996 1.223 1.00 96.75 109 THR A CA 1
ATOM 827 C C . THR A 1 109 ? -0.883 6.815 1.351 1.00 96.75 109 THR A C 1
ATOM 829 O O . THR A 1 109 ? -1.986 6.942 1.877 1.00 96.75 109 THR A O 1
ATOM 832 N N . ILE A 1 110 ? -0.462 5.634 0.892 1.00 95.81 110 ILE A N 1
ATOM 833 C CA . ILE A 1 110 ? -1.317 4.432 0.925 1.00 95.81 110 ILE A CA 1
ATOM 834 C C . ILE A 1 110 ? -1.681 3.988 2.353 1.00 95.81 110 ILE A C 1
ATOM 836 O O . ILE A 1 110 ? -2.709 3.352 2.554 1.00 95.81 110 ILE A O 1
ATOM 840 N N . ASP A 1 111 ? -0.878 4.340 3.359 1.00 95.69 111 ASP A N 1
ATOM 841 C CA . ASP A 1 111 ? -1.157 4.026 4.767 1.00 95.69 111 ASP A CA 1
ATOM 842 C C . ASP A 1 111 ? -2.371 4.787 5.325 1.00 95.69 111 ASP A C 1
ATOM 844 O O . ASP A 1 111 ? -2.968 4.340 6.301 1.00 95.69 111 ASP A O 1
ATOM 848 N N . GLN A 1 112 ? -2.740 5.906 4.693 1.00 93.25 112 GLN A N 1
ATOM 849 C CA . GLN A 1 112 ? -3.846 6.783 5.092 1.00 93.25 112 GLN A CA 1
ATOM 850 C C . GLN A 1 112 ? -5.051 6.689 4.137 1.00 93.25 112 GLN A C 1
ATOM 852 O O . GLN A 1 112 ? -6.047 7.385 4.313 1.00 93.25 112 GLN A O 1
ATOM 857 N N . GLY A 1 113 ? -4.971 5.834 3.112 1.00 85.88 113 GLY A N 1
ATOM 858 C CA . GLY A 1 113 ? -5.954 5.760 2.030 1.00 85.88 113 GLY A CA 1
ATOM 859 C C . GLY A 1 113 ? -7.198 4.907 2.310 1.00 85.88 113 GLY A C 1
ATOM 860 O O . GLY A 1 113 ? -7.939 4.630 1.368 1.00 85.88 113 GLY A O 1
ATOM 861 N N . PHE A 1 114 ? -7.430 4.432 3.539 1.00 76.88 114 PHE A N 1
ATOM 862 C CA . PHE A 1 114 ? -8.478 3.439 3.814 1.00 76.88 114 PHE A CA 1
ATOM 863 C C . PHE A 1 114 ? -9.250 3.653 5.119 1.00 76.88 114 PHE A C 1
ATOM 865 O O . PHE A 1 114 ? -8.641 4.106 6.112 1.00 76.88 114 PHE A O 1
#

Solvent-accessible surface area (backbone atoms only — not comparable to full-atom values): 6621 Å² total; per-residue (Å²): 132,81,80,71,46,78,38,85,33,47,46,73,70,39,43,53,52,44,51,49,41,39,75,73,73,42,58,62,47,74,44,52,98,56,98,51,39,29,62,89,42,79,62,39,73,45,76,45,77,31,67,91,50,94,64,54,60,59,58,53,35,45,75,66,71,40,55,69,79,45,28,54,71,47,80,35,35,64,46,82,45,76,44,99,83,78,47,74,48,77,49,72,53,100,56,57,32,30,29,44,29,39,29,7,79,47,69,53,11,59,54,52,24,119

Sequence (114 aa):
MSKPIHIMGAGLSGLAAAIVLAKAGKEVHVHDVRADSGARFDGDFQALENWSMDDDFFDQLSAWGLDATAFKATTFDTVDLIHPDDTITQARTEGVAYRIVERGTSDHTIDQGF

Secondary structure (DSSP, 8-state):
-PPPEEEE--SHHHHHHHHHHHHTT--EEEE-SSSSTTTTTTT-EEEEE-TTSSS-HHHHHHHTT--TTSS-EEEESEEEEE-TTS-EEEEE-SS--EEEEE-SSSTTSGGG--